Protein AF-A0A942CD94-F1 (afdb_monomer_lite)

pLDDT: mean 86.01, std 11.14, range [50.25, 94.94]

Radius of gyration: 15.62 Å; chains: 1; bounding box: 29×36×50 Å

Sequence (98 aa):
MRAWFERHHPVGLQIVAAETLPYGSIKRIRYVSSDGAFMDEGVGAVARAFEHIHPGYALLGAVMRLPGLRQLIQAVLDAAGFGPRIPGEASSCALPEK

Foldseek 3Di:
DVVVLVVLPFAPDDDDDLLVDPWPPFFFDKAADPVRPDIDGHQLNVLVSLCRRDVVSVVVSVVCPDPPNVVVVRVVCVVVVRGGHIPPPPPPPDDPDD

Secondary structure (DSSP, 8-state):
-HHHHHHT--SS-----GGGSPTTS-SS-EEE-TTSS-EEETHHHHHHHHTTT-HHHHHHHHHHTSTTHHHHHHHHHIIIII----TT-TTS-PPPP-

Structure (mmCIF, N/CA/C/O backbone):
data_AF-A0A942CD94-F1
#
_entry.id   AF-A0A942CD94-F1
#
loop_
_atom_site.group_PDB
_atom_site.id
_atom_site.type_symbol
_atom_site.label_atom_id
_atom_site.label_alt_id
_atom_site.label_comp_id
_atom_site.label_asym_id
_atom_site.label_entity_id
_atom_site.label_seq_id
_atom_site.pdbx_PDB_ins_code
_atom_site.Cartn_x
_atom_site.Cartn_y
_atom_site.Cartn_z
_atom_site.occupancy
_atom_site.B_iso_or_equiv
_atom_site.auth_seq_id
_atom_site.auth_comp_id
_atom_site.auth_asym_id
_atom_site.auth_atom_id
_atom_site.pdbx_PDB_model_num
ATOM 1 N N . MET A 1 1 ? -7.764 0.257 -10.224 1.00 77.75 1 MET A N 1
ATOM 2 C CA . MET A 1 1 ? -7.442 -0.220 -8.857 1.00 77.75 1 MET A CA 1
ATOM 3 C C . MET A 1 1 ? -8.526 0.149 -7.847 1.00 77.75 1 MET A C 1
ATOM 5 O O . MET A 1 1 ? -9.063 -0.761 -7.236 1.00 77.75 1 MET A O 1
ATOM 9 N N . ARG A 1 2 ? -8.919 1.428 -7.730 1.00 84.06 2 ARG A N 1
ATOM 10 C CA . ARG A 1 2 ? -9.998 1.896 -6.832 1.00 84.06 2 ARG A CA 1
ATOM 11 C C . ARG A 1 2 ? -11.277 1.040 -6.875 1.00 84.06 2 ARG A C 1
ATOM 13 O O . ARG A 1 2 ? -11.637 0.454 -5.866 1.00 84.06 2 ARG A O 1
ATOM 20 N N . ALA A 1 3 ? -11.861 0.858 -8.061 1.00 87.62 3 ALA A N 1
ATOM 21 C CA . ALA A 1 3 ? -13.082 0.065 -8.238 1.00 87.62 3 ALA A CA 1
ATOM 22 C C . ALA A 1 3 ? -12.955 -1.411 -7.806 1.00 87.62 3 ALA A C 1
ATOM 24 O O . ALA A 1 3 ? -13.953 -2.053 -7.508 1.00 87.62 3 ALA A O 1
ATOM 25 N N . TRP A 1 4 ? -11.743 -1.983 -7.796 1.00 89.50 4 TRP A N 1
ATOM 26 C CA . TRP A 1 4 ? -11.542 -3.344 -7.297 1.00 89.50 4 TRP A CA 1
ATOM 27 C C . TRP A 1 4 ? -11.666 -3.377 -5.775 1.00 89.50 4 TRP A C 1
ATOM 29 O O . TRP A 1 4 ? -12.413 -4.201 -5.265 1.00 89.50 4 TRP A O 1
ATOM 39 N N . PHE A 1 5 ? -11.012 -2.445 -5.073 1.00 86.56 5 PHE A N 1
ATOM 40 C CA . PHE A 1 5 ? -11.145 -2.329 -3.622 1.00 86.56 5 PHE A CA 1
ATOM 41 C C . PHE A 1 5 ? -12.580 -1.999 -3.228 1.00 86.56 5 PHE A C 1
ATOM 43 O O . PHE A 1 5 ? -13.124 -2.684 -2.381 1.00 86.56 5 PHE A O 1
ATOM 50 N N . GLU A 1 6 ? -13.237 -1.043 -3.885 1.00 89.31 6 GLU A N 1
ATOM 51 C CA . GLU A 1 6 ? -14.626 -0.674 -3.562 1.00 89.31 6 GLU A CA 1
ATOM 52 C C . GLU A 1 6 ? -15.607 -1.854 -3.676 1.00 89.31 6 GLU A C 1
ATOM 54 O O . GLU A 1 6 ? -16.513 -1.972 -2.856 1.00 89.31 6 GLU A O 1
ATOM 59 N N . ARG A 1 7 ? -15.393 -2.776 -4.626 1.00 91.69 7 ARG A N 1
ATOM 60 C CA . ARG A 1 7 ? -16.196 -4.007 -4.760 1.00 91.69 7 ARG A CA 1
ATOM 61 C C . ARG A 1 7 ? -15.993 -5.019 -3.632 1.00 91.69 7 ARG A C 1
ATOM 63 O O . ARG A 1 7 ? -16.847 -5.873 -3.437 1.00 91.69 7 ARG A O 1
ATOM 70 N N . HIS A 1 8 ? -14.875 -4.941 -2.917 1.00 89.31 8 HIS A N 1
ATOM 71 C CA . HIS A 1 8 ? -14.544 -5.828 -1.800 1.00 89.31 8 HIS A CA 1
ATOM 72 C C . HIS A 1 8 ? -14.918 -5.240 -0.433 1.00 89.31 8 HIS A C 1
ATOM 74 O O . HIS A 1 8 ? -14.543 -5.805 0.586 1.00 89.31 8 HIS A O 1
ATOM 80 N N . HIS A 1 9 ? -15.662 -4.126 -0.405 1.00 86.75 9 HIS A N 1
ATOM 81 C CA . HIS A 1 9 ? -16.206 -3.503 0.810 1.00 86.75 9 HIS A CA 1
ATOM 82 C C . HIS A 1 9 ? -15.184 -3.327 1.956 1.00 86.75 9 HIS A C 1
ATOM 84 O O . HIS A 1 9 ? -15.401 -3.832 3.058 1.00 86.75 9 HIS A O 1
ATOM 90 N N . PRO A 1 10 ? -14.064 -2.617 1.726 1.00 88.94 10 PRO A N 1
ATOM 91 C CA . PRO A 1 10 ? -13.015 -2.479 2.718 1.00 88.94 10 PRO A CA 1
ATOM 92 C C . PRO A 1 10 ? -13.506 -1.648 3.905 1.00 88.94 10 PRO A C 1
ATOM 94 O O . PRO A 1 10 ? -14.099 -0.579 3.742 1.00 88.94 10 PRO A O 1
ATOM 97 N N . VAL A 1 11 ? -13.227 -2.124 5.112 1.00 90.62 11 VAL A N 1
ATOM 98 C CA . VAL A 1 11 ? -13.626 -1.490 6.367 1.00 90.62 11 VAL A CA 1
ATOM 99 C C . VAL A 1 11 ? -12.540 -0.516 6.809 1.00 90.62 11 VAL A C 1
ATOM 101 O O . VAL A 1 11 ? -11.398 -0.911 7.012 1.00 90.62 11 VAL A O 1
ATOM 104 N N . GLY A 1 12 ? -12.891 0.763 6.968 1.00 88.69 12 GLY A N 1
ATOM 105 C CA . GLY A 1 12 ? -11.975 1.789 7.485 1.00 88.69 12 GLY A CA 1
ATOM 106 C C . GLY A 1 12 ? -10.902 2.272 6.499 1.00 88.69 12 GLY A C 1
ATOM 107 O O . GLY A 1 12 ? -9.979 2.966 6.911 1.00 88.69 12 GLY A O 1
ATOM 108 N N . LEU A 1 13 ? -11.003 1.928 5.209 1.00 91.69 13 LEU A N 1
ATOM 109 C CA . LEU A 1 13 ? -10.059 2.365 4.177 1.00 91.69 13 LEU A CA 1
ATOM 110 C C . LEU A 1 13 ? -10.621 3.552 3.387 1.00 91.69 13 LEU A C 1
ATOM 112 O O . LEU A 1 13 ? -11.634 3.422 2.701 1.00 91.69 13 LEU A O 1
ATOM 116 N N . GLN A 1 14 ? -9.918 4.683 3.408 1.00 92.06 14 GLN A N 1
ATOM 117 C CA . GLN A 1 14 ? -10.219 5.822 2.542 1.00 92.06 14 GLN A CA 1
ATOM 118 C C . GLN A 1 14 ? -9.269 5.840 1.339 1.00 92.06 14 GLN A C 1
ATOM 120 O O . GLN A 1 14 ? -8.051 5.892 1.497 1.00 92.06 14 GLN A O 1
ATOM 125 N N . ILE A 1 15 ? -9.824 5.818 0.125 1.00 91.44 15 ILE A N 1
ATOM 126 C CA . ILE A 1 15 ? -9.043 5.906 -1.116 1.00 91.44 15 ILE A CA 1
ATOM 127 C C . ILE A 1 15 ? -9.112 7.341 -1.631 1.00 91.44 15 ILE A C 1
ATOM 129 O O . ILE A 1 15 ? -10.168 7.801 -2.063 1.00 91.44 15 ILE A O 1
ATOM 133 N N . VAL A 1 16 ? -7.975 8.030 -1.605 1.00 91.38 16 VAL A N 1
ATOM 134 C CA . VAL A 1 16 ? -7.831 9.413 -2.075 1.00 91.38 16 VAL A CA 1
ATOM 135 C C . VAL A 1 16 ? -7.044 9.423 -3.386 1.00 91.38 16 VAL A C 1
ATOM 137 O O . VAL A 1 16 ? -6.086 8.666 -3.551 1.00 91.38 16 VAL A O 1
ATOM 140 N N . ALA A 1 17 ? -7.479 10.246 -4.341 1.00 88.94 17 ALA A N 1
ATOM 141 C CA . ALA A 1 17 ? -6.796 10.413 -5.618 1.00 88.94 17 ALA A CA 1
ATOM 142 C C . ALA A 1 17 ? -5.456 11.139 -5.409 1.00 88.94 17 ALA A C 1
ATOM 144 O O . ALA A 1 17 ? -5.363 12.064 -4.606 1.00 88.94 17 ALA A O 1
ATOM 145 N N . ALA A 1 18 ? -4.402 10.726 -6.111 1.00 86.56 18 ALA A N 1
ATOM 146 C CA . ALA A 1 18 ? -3.076 11.310 -5.902 1.00 86.56 18 ALA A CA 1
ATOM 147 C C . ALA A 1 18 ? -3.009 12.773 -6.378 1.00 86.56 18 ALA A C 1
ATOM 149 O O . ALA A 1 18 ? -2.213 13.554 -5.870 1.00 86.56 18 ALA A O 1
ATOM 150 N N . GLU A 1 19 ? -3.880 13.145 -7.314 1.00 85.38 19 GLU A N 1
ATOM 151 C CA . GLU A 1 19 ? -4.030 14.477 -7.897 1.00 85.38 19 GLU A CA 1
ATOM 152 C C . GLU A 1 19 ? -4.542 15.520 -6.894 1.00 85.38 19 GLU A C 1
ATOM 154 O O . GLU A 1 19 ? -4.368 16.714 -7.117 1.00 85.38 19 GLU A O 1
ATOM 159 N N . THR A 1 20 ? -5.165 15.098 -5.788 1.00 87.06 20 THR A N 1
ATOM 160 C CA . THR A 1 20 ? -5.621 16.023 -4.737 1.00 87.06 20 THR A CA 1
ATOM 161 C C . THR A 1 20 ? -4.525 16.346 -3.722 1.00 87.06 20 THR A C 1
ATOM 163 O O . THR A 1 20 ? -4.750 17.150 -2.819 1.00 87.06 20 THR A O 1
ATOM 166 N N . LEU A 1 21 ? -3.364 15.691 -3.814 1.00 84.44 21 LEU A N 1
ATOM 167 C CA . LEU A 1 21 ? -2.226 15.921 -2.928 1.00 84.44 21 LEU A CA 1
ATOM 168 C C . LEU A 1 21 ? -1.288 16.989 -3.517 1.00 84.44 21 LEU A C 1
ATOM 170 O O . LEU A 1 21 ? -1.242 17.154 -4.738 1.00 84.44 21 LEU A O 1
ATOM 174 N N . PRO A 1 22 ? -0.501 17.702 -2.683 1.00 84.44 22 PRO A N 1
ATOM 175 C CA . PRO A 1 22 ? 0.472 18.674 -3.174 1.00 84.44 22 PRO A CA 1
ATOM 176 C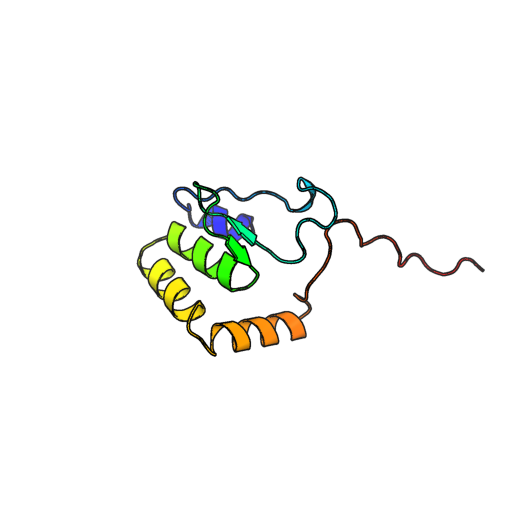 C . PRO A 1 22 ? 1.422 18.059 -4.208 1.00 84.44 22 PRO A C 1
ATOM 178 O O . PRO A 1 22 ? 1.871 16.919 -4.042 1.00 84.44 22 PRO A O 1
ATOM 181 N N . TYR A 1 23 ? 1.756 18.817 -5.255 1.00 83.31 23 TYR A N 1
ATOM 182 C CA . TYR A 1 23 ? 2.657 18.356 -6.313 1.00 83.31 23 TYR A CA 1
ATOM 183 C C . TYR A 1 23 ? 3.973 17.820 -5.733 1.00 83.31 23 TYR A C 1
ATOM 185 O O . TYR A 1 23 ? 4.563 18.422 -4.836 1.00 83.31 23 TYR A O 1
ATOM 193 N N . GLY A 1 24 ? 4.424 16.663 -6.221 1.00 80.81 24 GLY A N 1
ATOM 194 C CA . GLY A 1 24 ? 5.669 16.034 -5.770 1.00 80.81 24 GLY A CA 1
ATOM 195 C C . GLY A 1 24 ? 5.633 15.411 -4.366 1.00 80.81 24 GLY A C 1
ATOM 196 O O . GLY A 1 24 ? 6.616 14.787 -3.968 1.00 80.81 24 GLY A O 1
ATOM 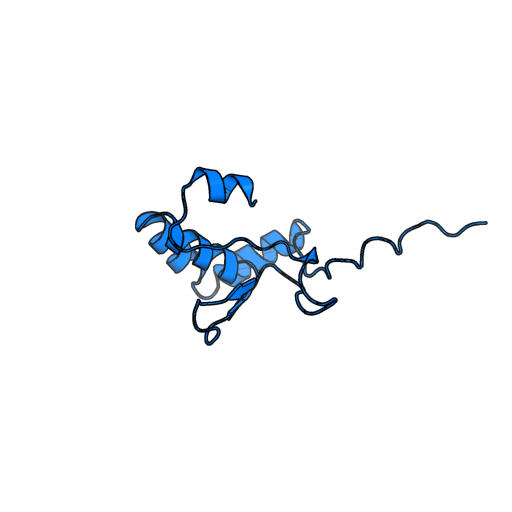197 N N . SER A 1 25 ? 4.520 15.507 -3.625 1.00 85.31 25 SER A N 1
ATOM 198 C CA . SER A 1 25 ? 4.395 14.912 -2.280 1.00 85.31 25 SER A CA 1
ATOM 199 C C . SER A 1 25 ? 4.378 13.377 -2.280 1.00 85.31 25 SER A C 1
ATOM 201 O O . SER A 1 25 ? 4.666 12.739 -1.259 1.00 85.31 25 SER A O 1
ATOM 203 N N . ILE A 1 26 ? 4.057 12.778 -3.428 1.00 87.75 26 ILE A N 1
ATOM 204 C CA . ILE A 1 26 ? 3.900 11.341 -3.613 1.00 87.75 26 ILE A CA 1
ATOM 205 C C . ILE A 1 26 ? 4.476 10.912 -4.970 1.00 87.75 26 ILE A C 1
ATOM 207 O O . ILE A 1 26 ? 4.234 11.550 -5.991 1.00 87.75 26 ILE A O 1
ATOM 211 N N . LYS A 1 27 ? 5.261 9.827 -4.981 1.00 88.38 27 LYS A N 1
ATOM 212 C CA . LYS A 1 27 ? 5.864 9.242 -6.201 1.00 88.38 27 LYS A CA 1
ATOM 213 C C . LYS A 1 27 ? 5.345 7.837 -6.517 1.00 88.38 27 LYS A C 1
ATOM 215 O O . LYS A 1 27 ? 5.577 7.299 -7.596 1.00 88.38 27 LYS A O 1
ATOM 220 N N . ARG A 1 28 ? 4.682 7.209 -5.548 1.00 89.88 28 ARG A N 1
ATOM 221 C CA . ARG A 1 28 ? 4.077 5.873 -5.609 1.00 89.88 28 ARG A CA 1
ATOM 222 C C . ARG A 1 28 ? 2.865 5.860 -4.696 1.00 89.88 28 ARG A C 1
ATOM 224 O O . ARG A 1 28 ? 2.788 6.684 -3.799 1.00 89.88 28 ARG A O 1
ATOM 231 N N . ILE A 1 29 ? 1.955 4.906 -4.876 1.00 91.44 29 ILE A N 1
ATOM 232 C CA . ILE A 1 29 ? 0.833 4.726 -3.946 1.00 91.44 29 ILE A CA 1
ATOM 233 C C . ILE A 1 29 ? 1.342 4.658 -2.497 1.00 91.44 29 ILE A C 1
ATOM 235 O O . ILE A 1 29 ? 2.324 3.968 -2.222 1.00 91.44 29 ILE A O 1
ATOM 239 N N . ARG A 1 30 ? 0.701 5.403 -1.595 1.00 93.25 30 ARG A N 1
ATOM 240 C CA . ARG A 1 30 ? 1.084 5.518 -0.187 1.00 93.25 30 ARG A CA 1
ATOM 241 C C . ARG A 1 30 ? -0.105 5.152 0.685 1.00 93.25 30 ARG A C 1
ATOM 243 O O . ARG A 1 30 ? -1.219 5.603 0.433 1.00 93.25 30 ARG A O 1
ATOM 250 N N . TYR A 1 31 ? 0.150 4.341 1.697 1.00 93.62 31 TYR A N 1
ATOM 251 C CA . TYR A 1 31 ? -0.767 4.090 2.795 1.00 93.62 31 TYR A CA 1
ATOM 252 C C . TYR A 1 31 ? -0.329 4.943 3.978 1.00 93.62 31 TYR A C 1
ATOM 254 O O . TYR A 1 31 ? 0.861 4.996 4.290 1.00 93.62 31 TYR A O 1
ATOM 262 N N . VAL A 1 32 ? -1.287 5.595 4.622 1.00 93.81 32 VAL A N 1
ATOM 263 C CA . VAL A 1 32 ? -1.081 6.379 5.837 1.00 93.81 32 VAL A CA 1
ATOM 264 C C . VAL A 1 32 ? -2.050 5.831 6.875 1.00 93.81 32 VAL A C 1
ATOM 266 O O . VAL A 1 32 ? -3.239 5.692 6.592 1.00 93.81 32 VAL A O 1
ATOM 269 N N . SER A 1 33 ? -1.530 5.470 8.045 1.00 92.31 33 SER A N 1
ATOM 270 C CA . SER A 1 33 ? -2.350 5.042 9.181 1.00 92.31 33 SER A CA 1
ATOM 271 C C . SER A 1 33 ? -3.244 6.190 9.665 1.00 92.31 33 SER A C 1
ATOM 273 O O . SER A 1 33 ? -2.931 7.359 9.442 1.00 92.31 33 SER A O 1
ATOM 275 N N . SER A 1 34 ? -4.349 5.883 10.344 1.00 89.38 34 SER A N 1
ATOM 276 C CA . SER A 1 34 ? -5.325 6.886 10.803 1.00 89.38 34 SER A CA 1
ATOM 277 C C . SER A 1 34 ? -4.737 7.939 11.749 1.00 89.38 34 SER A C 1
ATOM 279 O O . SER A 1 34 ? -5.237 9.055 11.820 1.00 89.38 34 SER A O 1
ATOM 281 N N . ASP A 1 35 ? -3.682 7.583 12.478 1.00 88.25 35 ASP A N 1
ATOM 282 C CA . ASP A 1 35 ? -2.918 8.452 13.379 1.00 88.25 35 ASP A CA 1
ATOM 283 C C . ASP A 1 35 ? -1.762 9.189 12.679 1.00 88.25 35 ASP A C 1
ATOM 285 O O . ASP A 1 35 ? -1.073 9.998 13.296 1.00 88.25 35 ASP A O 1
ATOM 289 N N . GLY A 1 36 ? -1.513 8.903 11.398 1.00 86.38 36 GLY A N 1
ATOM 290 C CA . GLY A 1 36 ? -0.430 9.491 10.610 1.00 86.38 36 GLY A CA 1
ATOM 291 C C . GLY A 1 36 ? 0.981 9.039 11.006 1.00 86.38 36 GLY A C 1
ATOM 292 O O . GLY A 1 36 ? 1.935 9.396 10.317 1.00 86.38 36 GLY A O 1
ATOM 293 N N . ALA A 1 37 ? 1.135 8.240 12.067 1.00 86.31 37 ALA A N 1
ATOM 294 C CA . ALA A 1 37 ? 2.436 7.831 12.599 1.00 86.31 37 ALA A CA 1
ATOM 295 C C . ALA A 1 37 ? 3.138 6.783 11.724 1.00 86.31 37 ALA A C 1
ATOM 297 O O . ALA A 1 37 ? 4.365 6.691 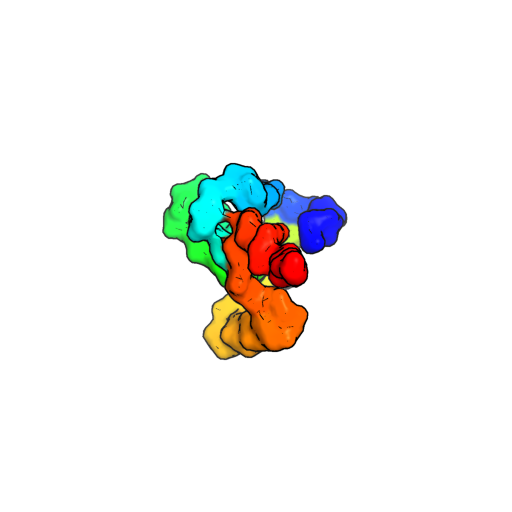11.713 1.00 86.31 37 ALA A O 1
ATOM 298 N N . PHE A 1 38 ? 2.360 5.993 10.982 1.00 87.81 38 PHE A N 1
ATOM 299 C CA . PHE A 1 38 ? 2.873 4.956 10.098 1.00 87.81 38 PHE A CA 1
ATOM 300 C C . PHE A 1 38 ? 2.528 5.252 8.640 1.00 87.81 38 PHE A C 1
ATOM 302 O O . PHE A 1 38 ? 1.369 5.492 8.293 1.00 87.81 38 PHE A O 1
ATOM 309 N N . MET A 1 39 ? 3.544 5.173 7.781 1.00 92.00 39 MET A N 1
ATOM 310 C CA . MET A 1 39 ? 3.400 5.294 6.336 1.00 92.00 39 MET A CA 1
ATOM 311 C C . MET A 1 39 ? 4.108 4.136 5.639 1.00 92.00 39 MET A C 1
ATOM 313 O O . MET A 1 39 ? 5.189 3.718 6.052 1.00 92.00 39 MET A O 1
ATOM 317 N N . ASP A 1 40 ? 3.507 3.633 4.566 1.00 92.25 40 ASP A N 1
ATOM 318 C CA . ASP A 1 40 ? 4.128 2.641 3.687 1.00 92.25 40 ASP A CA 1
ATOM 319 C C . ASP A 1 40 ? 3.860 3.000 2.225 1.00 92.25 40 ASP A C 1
ATOM 321 O O . ASP A 1 40 ? 2.876 3.670 1.911 1.00 92.25 40 ASP A O 1
ATOM 325 N N . GLU A 1 41 ? 4.728 2.563 1.319 1.00 91.94 41 GLU A N 1
ATOM 326 C CA . GLU A 1 41 ? 4.695 2.948 -0.094 1.00 91.94 41 GLU A CA 1
ATOM 327 C C . GLU A 1 41 ? 4.778 1.742 -1.035 1.00 91.94 41 GLU A C 1
ATOM 329 O O . GLU A 1 41 ? 5.318 0.677 -0.702 1.00 91.94 41 GLU A O 1
ATOM 334 N N . GLY A 1 42 ? 4.248 1.927 -2.246 1.00 91.25 42 GLY A N 1
ATOM 335 C CA . GLY A 1 42 ? 4.280 0.939 -3.319 1.00 91.25 42 GLY A CA 1
ATOM 336 C C . GLY A 1 42 ? 3.533 -0.334 -2.934 1.00 91.25 42 GLY A C 1
ATOM 337 O O . GLY A 1 42 ? 2.383 -0.288 -2.496 1.00 91.25 42 GLY A O 1
ATOM 338 N N . VAL A 1 43 ? 4.201 -1.481 -3.069 1.00 93.12 43 VAL A N 1
ATOM 339 C CA . VAL A 1 43 ? 3.642 -2.790 -2.680 1.00 93.12 43 VAL A CA 1
ATOM 340 C C . VAL A 1 43 ? 3.238 -2.828 -1.203 1.00 93.12 43 VAL A C 1
ATOM 342 O O . VAL A 1 43 ? 2.221 -3.430 -0.868 1.00 93.12 43 VAL A O 1
ATOM 345 N N . GLY A 1 44 ? 3.983 -2.150 -0.323 1.00 92.75 44 GLY A N 1
ATOM 346 C CA . GLY A 1 44 ? 3.676 -2.110 1.110 1.00 92.75 44 GLY A CA 1
ATOM 347 C C . GLY A 1 44 ? 2.337 -1.428 1.398 1.00 92.75 44 GLY A C 1
ATOM 348 O O . GLY A 1 44 ? 1.523 -1.945 2.161 1.00 92.75 44 GLY A O 1
ATOM 349 N N . ALA A 1 45 ? 2.042 -0.336 0.690 1.00 92.88 45 ALA A N 1
ATOM 350 C CA . ALA A 1 45 ? 0.756 0.347 0.788 1.00 92.88 45 ALA A CA 1
ATOM 351 C C . ALA A 1 45 ? -0.423 -0.535 0.341 1.00 92.88 45 ALA A C 1
ATOM 353 O O . ALA A 1 45 ? -1.464 -0.568 0.996 1.00 92.88 45 ALA A O 1
ATOM 354 N N . VAL A 1 46 ? -0.254 -1.287 -0.752 1.00 92.06 46 VAL A N 1
ATOM 355 C CA . VAL A 1 46 ? -1.277 -2.223 -1.254 1.00 92.06 46 VAL A CA 1
ATOM 356 C C . VAL A 1 46 ? -1.495 -3.368 -0.267 1.00 92.06 46 VAL A C 1
ATOM 358 O O . VAL A 1 46 ? -2.633 -3.737 0.016 1.00 92.06 46 VAL A O 1
ATOM 361 N N . ALA A 1 47 ? -0.413 -3.891 0.308 1.00 93.12 47 ALA A N 1
ATOM 362 C CA . ALA A 1 47 ? -0.482 -4.922 1.328 1.00 93.12 47 ALA A CA 1
ATOM 363 C C . ALA A 1 47 ? -1.257 -4.460 2.574 1.00 93.12 47 ALA A C 1
ATOM 365 O O . ALA A 1 47 ? -2.051 -5.227 3.111 1.00 93.12 47 ALA A O 1
ATOM 366 N N . ARG A 1 48 ? -1.096 -3.197 2.993 1.00 92.69 48 ARG A N 1
ATOM 367 C CA . ARG A 1 48 ? -1.906 -2.601 4.070 1.00 92.69 48 ARG A CA 1
ATOM 368 C C . ARG A 1 48 ? -3.368 -2.416 3.681 1.00 92.69 48 ARG A C 1
ATOM 370 O O . ARG A 1 48 ? -4.251 -2.681 4.491 1.00 92.69 48 ARG A O 1
ATOM 377 N N . ALA A 1 49 ? -3.654 -2.042 2.437 1.00 91.69 49 ALA A N 1
ATOM 378 C CA . ALA A 1 49 ? -5.032 -1.955 1.956 1.00 91.69 49 ALA A CA 1
ATOM 379 C C . ALA A 1 49 ? -5.754 -3.318 1.996 1.00 91.69 49 ALA A C 1
ATOM 381 O O . ALA A 1 49 ? -6.940 -3.370 2.317 1.00 91.69 49 ALA A O 1
ATOM 382 N N . PHE A 1 50 ? -5.049 -4.431 1.751 1.00 93.19 50 PHE A N 1
ATOM 383 C CA . PHE A 1 50 ? -5.621 -5.779 1.877 1.00 93.19 50 PHE A CA 1
ATOM 384 C C . PHE A 1 50 ? -6.067 -6.136 3.301 1.00 93.19 50 PHE A C 1
ATOM 386 O O . PHE A 1 50 ? -7.027 -6.891 3.458 1.00 93.19 50 PHE A O 1
ATOM 393 N N . GLU A 1 51 ? -5.448 -5.555 4.333 1.00 92.62 51 GLU A N 1
ATOM 394 C CA . GLU A 1 51 ? -5.846 -5.764 5.736 1.00 92.62 51 GLU A CA 1
ATOM 395 C C . GLU A 1 51 ? -7.273 -5.275 6.021 1.00 92.62 51 GLU A C 1
ATOM 397 O O . GLU A 1 51 ? -7.903 -5.747 6.963 1.00 92.62 51 GLU A O 1
ATOM 402 N N . HIS A 1 52 ? -7.810 -4.390 5.178 1.00 91.81 52 HIS A N 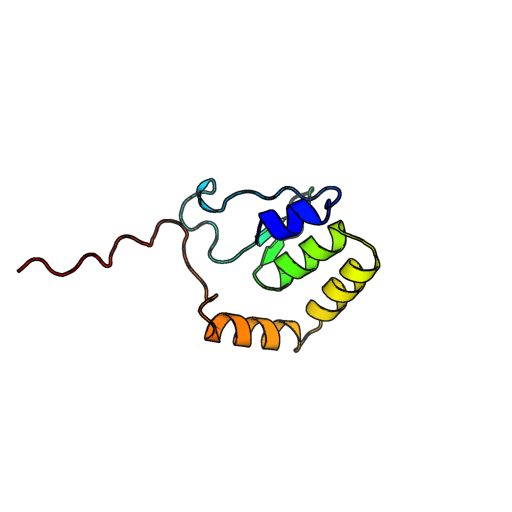1
ATOM 403 C CA . HIS A 1 52 ? -9.122 -3.777 5.371 1.00 91.81 52 HIS A CA 1
ATOM 404 C C . HIS A 1 52 ? -10.258 -4.579 4.715 1.00 91.81 52 HIS A C 1
ATOM 406 O O . HIS A 1 52 ? -11.417 -4.237 4.911 1.00 91.81 52 HIS A O 1
ATOM 412 N N . ILE A 1 53 ? -9.964 -5.629 3.935 1.00 91.81 53 ILE A N 1
ATOM 413 C CA . ILE A 1 53 ? -10.996 -6.426 3.248 1.00 91.81 53 ILE A CA 1
ATOM 414 C C . ILE A 1 53 ? -11.513 -7.546 4.155 1.00 91.81 53 ILE A C 1
ATOM 416 O O . ILE A 1 53 ? -12.674 -7.557 4.547 1.00 91.81 53 ILE A O 1
ATOM 420 N N . HIS A 1 54 ? -10.655 -8.516 4.476 1.00 89.88 54 HIS A N 1
ATOM 421 C CA . HIS A 1 54 ? -10.989 -9.624 5.368 1.00 89.88 54 HIS A CA 1
ATOM 422 C C . HIS A 1 54 ? -9.710 -10.257 5.949 1.00 89.88 54 HIS A C 1
ATOM 424 O O . HIS A 1 54 ? -8.636 -10.122 5.352 1.00 89.88 54 HIS A O 1
ATOM 430 N N . PRO A 1 55 ? -9.790 -11.058 7.029 1.00 89.06 55 PRO A N 1
ATOM 431 C CA . PRO A 1 55 ? -8.612 -11.634 7.692 1.00 89.06 55 PRO A CA 1
ATOM 432 C C . PRO A 1 55 ? -7.691 -12.460 6.774 1.00 89.06 55 PRO A C 1
ATOM 434 O O . PRO A 1 55 ? -6.473 -12.367 6.867 1.00 89.06 55 PRO A O 1
ATOM 437 N N . GLY A 1 56 ? -8.243 -13.220 5.822 1.00 91.75 56 GLY A N 1
ATOM 438 C CA . GLY A 1 56 ? -7.429 -13.930 4.822 1.00 91.75 56 GLY A CA 1
ATOM 439 C C . GLY A 1 56 ? -6.606 -13.018 3.888 1.00 91.75 56 GLY A C 1
ATOM 440 O O . GLY A 1 56 ? -5.467 -13.344 3.568 1.00 91.75 56 GLY A O 1
ATOM 441 N N . TYR A 1 57 ? -7.121 -11.846 3.493 1.00 91.00 57 TYR A N 1
ATOM 442 C CA . TYR A 1 57 ? -6.376 -10.846 2.731 1.00 91.00 57 TYR A CA 1
ATOM 443 C C . TYR A 1 57 ? -5.375 -10.122 3.627 1.00 91.00 57 TYR A C 1
ATOM 445 O O . TYR A 1 57 ? -4.299 -9.771 3.155 1.00 91.00 57 TYR A O 1
ATOM 453 N N . ALA A 1 58 ? -5.663 -9.976 4.924 1.00 91.31 58 ALA A N 1
ATOM 454 C CA . ALA A 1 58 ? -4.681 -9.490 5.887 1.00 91.31 58 ALA A CA 1
ATOM 455 C C . ALA A 1 58 ? -3.460 -10.424 5.962 1.00 91.31 58 ALA A C 1
ATOM 457 O O . ALA A 1 58 ? -2.326 -9.947 5.955 1.00 91.31 58 ALA A O 1
ATOM 458 N N . LEU A 1 59 ? -3.666 -11.749 5.935 1.00 92.31 59 LEU A N 1
ATOM 459 C CA . LEU A 1 59 ? -2.568 -12.718 5.845 1.00 92.31 59 LEU A CA 1
ATOM 460 C C . LEU A 1 59 ? -1.794 -12.577 4.526 1.00 92.31 59 LEU A C 1
ATOM 462 O O . LEU A 1 59 ? -0.564 -12.565 4.537 1.00 92.31 59 LEU A O 1
ATOM 466 N N . LEU A 1 60 ? -2.493 -12.412 3.399 1.00 93.00 60 LEU A N 1
ATOM 467 C CA . LEU A 1 60 ? -1.851 -12.162 2.107 1.00 93.00 60 LEU A CA 1
ATOM 468 C C . LEU A 1 60 ? -1.008 -10.876 2.134 1.00 93.00 60 LEU A C 1
ATOM 470 O O . LEU A 1 60 ? 0.135 -10.876 1.679 1.00 93.00 60 LEU A O 1
ATOM 474 N N . GLY A 1 61 ? -1.540 -9.800 2.715 1.00 91.44 61 GLY A N 1
ATOM 475 C CA . GLY A 1 61 ? -0.825 -8.545 2.931 1.00 91.44 61 GLY A CA 1
ATOM 476 C C . GLY A 1 61 ? 0.399 -8.723 3.833 1.00 91.44 61 GLY A C 1
ATOM 477 O O . GLY A 1 61 ? 1.468 -8.194 3.535 1.00 91.44 61 GLY A O 1
ATOM 478 N N . ALA A 1 62 ? 0.295 -9.518 4.898 1.00 91.62 62 ALA A N 1
ATOM 479 C CA . ALA A 1 62 ? 1.433 -9.844 5.754 1.00 91.62 62 ALA A CA 1
ATOM 480 C C . ALA A 1 62 ? 2.535 -10.592 4.981 1.00 91.62 62 ALA A C 1
ATOM 482 O O . ALA A 1 62 ? 3.703 -10.216 5.075 1.00 91.62 62 ALA A O 1
ATOM 483 N N . VAL A 1 63 ? 2.167 -11.579 4.154 1.00 93.88 63 VAL A N 1
ATOM 484 C CA . VAL A 1 63 ? 3.107 -12.304 3.281 1.00 93.88 63 VAL A CA 1
ATOM 485 C C . VAL A 1 63 ? 3.775 -11.349 2.290 1.00 93.88 63 VAL A C 1
ATOM 487 O O . VAL A 1 63 ? 4.998 -11.342 2.181 1.00 93.88 63 VAL A O 1
ATOM 490 N N . MET A 1 64 ? 3.015 -10.472 1.626 1.00 91.00 64 MET A N 1
ATOM 491 C CA . MET A 1 64 ? 3.557 -9.484 0.679 1.00 91.00 64 MET A CA 1
ATOM 492 C C . MET A 1 64 ? 4.545 -8.492 1.308 1.00 91.00 64 MET A C 1
ATOM 494 O O . MET A 1 64 ? 5.352 -7.902 0.589 1.00 91.00 64 MET A O 1
ATOM 498 N N . ARG A 1 65 ? 4.501 -8.297 2.632 1.00 91.06 65 ARG A N 1
ATOM 499 C CA . ARG A 1 65 ? 5.423 -7.422 3.375 1.00 91.06 65 ARG A CA 1
ATOM 500 C C . ARG A 1 65 ? 6.683 -8.135 3.868 1.00 91.06 65 ARG A C 1
ATOM 502 O O . ARG A 1 65 ? 7.540 -7.472 4.452 1.00 91.06 65 ARG A O 1
ATOM 509 N N . LEU A 1 66 ? 6.834 -9.438 3.615 1.00 93.06 66 LEU A N 1
ATOM 510 C CA . LEU A 1 66 ? 8.056 -10.165 3.954 1.00 93.06 66 LEU A CA 1
ATOM 511 C C . LEU A 1 66 ? 9.277 -9.578 3.220 1.00 93.06 66 LEU A C 1
ATOM 513 O O . LEU A 1 66 ? 9.171 -9.187 2.046 1.00 93.06 66 LEU A O 1
ATOM 517 N N . PRO A 1 67 ? 10.448 -9.532 3.886 1.00 86.50 67 PRO A N 1
ATOM 518 C CA . PRO A 1 67 ? 11.690 -9.134 3.236 1.00 86.50 67 PRO A CA 1
ATOM 519 C C . PRO A 1 67 ? 11.985 -10.075 2.058 1.00 86.50 67 PRO A C 1
ATOM 521 O O . PRO A 1 67 ? 11.685 -11.266 2.105 1.00 86.50 67 PRO A O 1
ATOM 524 N N . GLY A 1 68 ? 12.521 -9.534 0.965 1.00 91.69 68 GLY A N 1
ATOM 525 C CA . GLY A 1 68 ? 12.715 -10.269 -0.289 1.00 91.69 68 GLY A CA 1
ATOM 526 C C . GLY A 1 68 ? 11.458 -10.325 -1.160 1.00 91.69 68 GLY A C 1
ATOM 527 O O . GLY A 1 68 ? 11.490 -9.829 -2.284 1.00 91.69 68 GLY A O 1
ATOM 528 N N . LEU A 1 69 ? 10.326 -10.832 -0.652 1.00 92.38 69 LEU A N 1
ATOM 529 C CA . LEU A 1 69 ? 9.103 -10.939 -1.463 1.00 92.38 69 LEU A CA 1
ATOM 530 C C . LEU A 1 69 ? 8.569 -9.563 -1.875 1.00 92.38 69 LEU A C 1
ATOM 532 O O . LEU A 1 69 ? 8.261 -9.346 -3.046 1.00 92.38 69 LEU A O 1
ATOM 536 N N . ARG A 1 70 ? 8.540 -8.604 -0.942 1.00 93.06 70 ARG A N 1
ATOM 537 C CA . ARG A 1 70 ? 8.168 -7.216 -1.251 1.00 93.06 70 ARG A CA 1
ATOM 538 C C . ARG A 1 70 ? 9.032 -6.635 -2.369 1.00 93.06 70 ARG A C 1
ATOM 540 O O . ARG A 1 70 ? 8.512 -5.991 -3.273 1.00 93.06 70 ARG A O 1
ATOM 547 N N . GLN A 1 71 ? 10.346 -6.843 -2.289 1.00 92.00 71 GLN A N 1
ATOM 548 C CA . GLN A 1 71 ? 11.321 -6.298 -3.238 1.00 92.00 71 GLN A CA 1
ATOM 549 C C . GLN A 1 71 ? 11.169 -6.952 -4.610 1.00 92.00 71 GLN A C 1
ATOM 551 O O . GLN A 1 71 ? 11.190 -6.253 -5.616 1.00 92.00 71 GLN A O 1
ATOM 556 N N . LEU A 1 72 ? 10.937 -8.266 -4.644 1.00 94.94 72 LEU A N 1
ATOM 557 C CA . LEU A 1 72 ? 10.665 -9.009 -5.868 1.00 94.94 72 LEU A CA 1
ATOM 558 C C . LEU A 1 72 ? 9.397 -8.496 -6.557 1.00 94.94 72 LEU A C 1
ATOM 560 O O . LEU A 1 72 ? 9.437 -8.159 -7.737 1.00 94.94 72 LEU A O 1
ATOM 564 N N . ILE A 1 73 ? 8.287 -8.383 -5.821 1.00 94.00 73 ILE A N 1
ATOM 565 C CA . ILE A 1 73 ? 7.027 -7.866 -6.375 1.00 94.00 73 ILE A CA 1
ATOM 566 C C . ILE A 1 73 ? 7.221 -6.423 -6.848 1.00 94.00 73 ILE A C 1
ATOM 568 O O . ILE A 1 73 ? 6.765 -6.065 -7.930 1.00 94.00 73 ILE A O 1
ATOM 572 N N . GLN A 1 74 ? 7.929 -5.601 -6.071 1.00 92.56 74 GLN A N 1
ATOM 57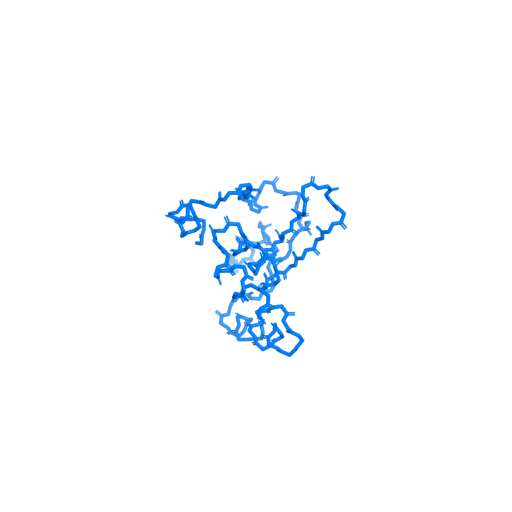3 C CA . GLN A 1 74 ? 8.215 -4.220 -6.444 1.00 92.56 74 GLN A CA 1
ATOM 574 C C . GLN A 1 74 ? 9.034 -4.146 -7.739 1.00 92.56 74 GLN A C 1
ATOM 576 O O . GLN A 1 74 ? 8.677 -3.374 -8.622 1.00 92.56 74 GLN A O 1
ATOM 581 N N . ALA A 1 75 ? 10.065 -4.978 -7.890 1.00 93.00 75 ALA A N 1
ATOM 582 C CA . ALA A 1 75 ? 10.888 -5.036 -9.095 1.00 93.00 75 ALA A CA 1
ATOM 583 C C . ALA A 1 75 ? 10.089 -5.498 -10.323 1.00 93.00 75 ALA A C 1
ATOM 585 O O . ALA A 1 75 ? 10.213 -4.909 -11.394 1.00 93.00 75 ALA A O 1
ATOM 586 N N . VAL A 1 76 ? 9.225 -6.507 -10.166 1.00 94.56 76 VAL A N 1
ATOM 587 C CA . VAL A 1 76 ? 8.328 -6.971 -11.238 1.00 94.56 76 VAL A CA 1
ATOM 588 C C . VAL A 1 76 ? 7.374 -5.857 -11.671 1.00 94.56 76 VAL A C 1
ATOM 590 O O . VAL A 1 76 ? 7.195 -5.626 -12.864 1.00 94.56 76 VAL A O 1
ATOM 593 N N . LEU A 1 77 ? 6.784 -5.135 -10.716 1.00 91.94 77 LEU A N 1
ATOM 594 C CA . LEU A 1 77 ? 5.894 -4.012 -11.008 1.00 91.94 77 LEU A CA 1
ATOM 595 C C . LEU A 1 77 ? 6.634 -2.854 -11.680 1.00 91.94 77 LEU A C 1
ATOM 597 O O . LEU A 1 77 ? 6.111 -2.264 -12.623 1.00 91.94 77 LEU A O 1
ATOM 601 N N . ASP A 1 78 ? 7.851 -2.554 -11.237 1.00 91.38 78 ASP A N 1
ATOM 602 C CA . ASP A 1 78 ? 8.681 -1.510 -11.835 1.00 91.38 78 ASP A CA 1
ATOM 603 C C . ASP A 1 78 ? 9.041 -1.852 -13.285 1.00 91.38 78 ASP A C 1
ATOM 605 O O . ASP A 1 78 ? 8.901 -1.000 -14.163 1.00 91.38 78 ASP A O 1
ATOM 609 N N . ALA A 1 79 ? 9.396 -3.111 -13.558 1.00 92.06 79 ALA A N 1
ATOM 610 C CA . ALA A 1 79 ? 9.633 -3.612 -14.911 1.00 92.06 79 ALA A CA 1
ATOM 611 C C . ALA A 1 79 ? 8.365 -3.587 -15.784 1.00 92.06 79 ALA A C 1
ATOM 613 O O . ALA A 1 79 ? 8.445 -3.349 -16.986 1.00 92.06 79 ALA A O 1
ATOM 614 N N . ALA A 1 80 ? 7.188 -3.780 -15.183 1.00 91.50 80 ALA A N 1
ATOM 615 C CA . ALA A 1 80 ? 5.892 -3.689 -15.857 1.00 91.50 80 ALA A CA 1
ATOM 616 C C . ALA A 1 80 ? 5.394 -2.241 -16.069 1.00 91.50 80 ALA A C 1
ATOM 618 O O . ALA A 1 80 ? 4.272 -2.047 -16.536 1.00 91.50 80 ALA A O 1
ATOM 619 N N . GLY A 1 81 ? 6.190 -1.221 -15.722 1.00 86.50 81 GLY A N 1
ATOM 620 C CA . GLY A 1 81 ? 5.848 0.191 -15.927 1.00 86.50 81 GLY A CA 1
ATOM 621 C C . GLY A 1 81 ? 5.139 0.868 -14.748 1.00 86.50 81 GLY A C 1
ATOM 622 O O . GLY A 1 81 ? 4.727 2.022 -14.861 1.00 86.50 81 GLY A O 1
ATOM 623 N N . PHE A 1 82 ? 5.036 0.210 -13.590 1.00 86.38 82 PHE A N 1
ATOM 624 C CA . PHE A 1 82 ? 4.532 0.804 -12.340 1.00 86.38 82 PHE A CA 1
ATOM 625 C C . PHE A 1 82 ? 5.648 1.436 -11.491 1.00 86.38 82 PHE A C 1
ATOM 627 O O . PHE A 1 82 ? 5.551 1.495 -10.260 1.00 86.38 82 PHE A O 1
ATOM 634 N N . GLY A 1 83 ? 6.701 1.920 -12.153 1.00 86.06 83 GLY A N 1
ATOM 635 C CA . GLY A 1 83 ? 7.805 2.641 -11.529 1.00 86.06 83 GLY A CA 1
ATOM 636 C C . GLY A 1 83 ? 7.373 3.944 -10.834 1.00 86.06 83 GLY A C 1
ATOM 637 O O . GLY A 1 83 ? 6.207 4.352 -10.905 1.00 86.06 83 GLY A O 1
ATOM 638 N N . PRO A 1 84 ? 8.300 4.617 -10.131 1.00 86.12 84 PRO A N 1
ATOM 639 C CA . PRO A 1 84 ? 8.018 5.890 -9.478 1.00 86.12 84 PRO A CA 1
ATOM 640 C C . PRO A 1 84 ? 7.608 6.944 -10.514 1.00 86.12 84 PRO A C 1
ATOM 642 O O . PRO A 1 84 ? 8.316 7.148 -11.497 1.00 86.12 84 PRO A O 1
ATOM 645 N N . ARG A 1 85 ? 6.489 7.633 -10.286 1.00 86.19 85 ARG A N 1
ATOM 646 C CA . ARG A 1 85 ? 5.984 8.701 -11.160 1.00 86.19 85 ARG A CA 1
ATOM 647 C C . ARG A 1 85 ? 5.338 9.807 -10.340 1.00 86.19 85 ARG A C 1
ATOM 649 O O . ARG A 1 85 ? 4.649 9.526 -9.362 1.00 86.19 85 ARG A O 1
ATOM 656 N N . ILE A 1 86 ? 5.560 11.052 -10.745 1.00 82.12 86 ILE A N 1
ATOM 657 C CA . ILE A 1 86 ? 4.990 12.223 -10.077 1.00 82.12 86 ILE A CA 1
ATOM 658 C C . ILE A 1 86 ? 3.616 12.503 -10.708 1.00 82.12 86 ILE A C 1
ATOM 660 O O . ILE A 1 86 ? 3.537 12.728 -11.920 1.00 82.12 86 ILE A O 1
ATOM 664 N N . PRO A 1 87 ? 2.516 12.457 -9.933 1.00 74.06 87 PRO A N 1
ATOM 665 C CA . PRO A 1 87 ? 1.207 12.870 -10.426 1.00 74.06 87 PRO A CA 1
ATOM 666 C C . PRO A 1 87 ? 1.263 14.336 -10.872 1.00 74.06 87 PRO A C 1
ATOM 668 O O . PRO A 1 87 ? 1.706 15.194 -10.113 1.00 74.06 87 PRO A O 1
ATOM 671 N N . GLY A 1 88 ? 0.842 14.613 -12.109 1.00 65.62 88 GLY A N 1
ATOM 672 C CA . GLY A 1 88 ? 0.875 15.955 -12.703 1.00 65.62 88 GLY A CA 1
ATOM 673 C C . GLY A 1 88 ? 2.071 16.254 -13.617 1.00 65.62 88 GLY A C 1
ATOM 674 O O . GLY A 1 88 ? 2.051 17.277 -14.287 1.00 65.62 88 GLY A O 1
ATOM 675 N N . GLU A 1 89 ? 3.073 15.371 -13.717 1.00 62.12 89 GLU A N 1
ATOM 676 C CA . GLU A 1 89 ? 4.225 15.580 -14.622 1.00 62.12 89 GLU A CA 1
ATOM 677 C C . GLU A 1 89 ? 3.959 15.105 -16.067 1.00 62.12 89 GLU A C 1
ATOM 679 O O . GLU A 1 89 ? 4.666 15.461 -17.010 1.00 62.12 89 GLU A O 1
ATOM 684 N N . ALA A 1 90 ? 2.888 14.335 -16.283 1.00 55.12 90 ALA A N 1
ATOM 685 C CA . ALA A 1 90 ? 2.495 13.847 -17.602 1.00 55.12 90 ALA A CA 1
ATOM 686 C C . ALA A 1 90 ? 1.786 14.934 -18.438 1.00 55.12 90 ALA A C 1
ATOM 688 O O . ALA A 1 90 ? 0.596 14.829 -18.713 1.00 55.12 90 ALA A O 1
ATOM 689 N N . SER A 1 91 ? 2.532 15.967 -18.843 1.00 54.47 91 SER A N 1
ATOM 690 C CA . SER A 1 91 ? 2.289 16.743 -20.072 1.00 54.47 91 SER A CA 1
ATOM 691 C C . SER A 1 91 ? 3.537 17.522 -20.538 1.00 54.47 91 SER A C 1
ATOM 693 O O . SER A 1 91 ? 3.421 18.634 -21.038 1.00 54.47 91 SER A O 1
ATOM 695 N N . SER A 1 92 ? 4.743 16.960 -20.390 1.00 53.72 92 SER A N 1
ATOM 696 C CA . SER A 1 92 ? 5.968 17.482 -21.035 1.00 53.72 92 SER A CA 1
ATOM 697 C C . SER A 1 92 ? 6.623 16.424 -21.934 1.00 53.72 92 SER A C 1
ATOM 699 O O . SER A 1 92 ? 7.824 16.184 -21.934 1.00 53.72 92 SER A O 1
ATOM 701 N N . CYS A 1 93 ? 5.781 15.718 -22.682 1.00 50.25 93 CYS A N 1
ATOM 702 C CA . CYS A 1 93 ? 6.162 15.027 -23.912 1.00 50.25 93 CYS A CA 1
ATOM 703 C C . CYS A 1 93 ? 5.103 15.355 -24.973 1.00 50.25 93 CYS A C 1
ATOM 705 O O . CYS A 1 93 ? 4.495 14.472 -25.568 1.00 50.25 93 CYS A O 1
ATOM 707 N N . ALA A 1 94 ? 4.830 16.650 -25.155 1.00 55.91 94 ALA A N 1
ATOM 708 C CA . ALA A 1 94 ? 4.341 17.155 -26.429 1.00 55.91 94 ALA A CA 1
ATOM 709 C C . ALA A 1 94 ? 5.577 17.435 -27.300 1.00 55.91 94 ALA A C 1
ATOM 711 O O . ALA A 1 94 ? 6.588 17.935 -26.813 1.00 55.91 94 ALA A O 1
ATOM 712 N N . LEU A 1 95 ? 5.497 16.991 -28.549 1.00 57.81 95 LEU A N 1
ATOM 713 C CA . LEU A 1 95 ? 6.553 16.925 -29.560 1.00 57.81 95 LEU A CA 1
ATOM 714 C C . LEU A 1 95 ? 7.309 18.257 -29.756 1.00 57.81 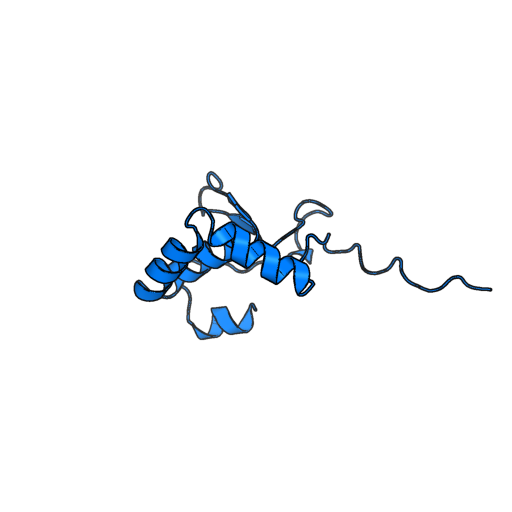95 LEU A C 1
ATOM 716 O O . LEU A 1 95 ? 6.718 19.314 -29.546 1.00 57.81 95 LEU A O 1
ATOM 720 N N . PRO A 1 96 ? 8.577 18.233 -30.221 1.00 55.66 96 PRO A N 1
ATOM 721 C CA . PRO A 1 96 ? 9.232 19.445 -30.701 1.00 55.66 96 PRO A CA 1
ATOM 722 C C . PRO A 1 96 ? 8.444 19.997 -31.898 1.00 55.66 96 PRO A C 1
ATOM 724 O O . PRO A 1 96 ? 8.322 19.328 -32.926 1.00 55.66 96 PRO A O 1
ATOM 727 N N . GLU A 1 97 ? 7.879 21.196 -31.747 1.00 57.28 97 GLU A N 1
ATOM 728 C CA . GLU A 1 97 ? 7.316 21.945 -32.870 1.00 57.28 97 GLU A CA 1
ATOM 729 C C . GLU A 1 97 ? 8.475 22.464 -33.739 1.00 57.28 97 GLU A C 1
ATOM 731 O O . GLU A 1 97 ? 9.539 22.825 -33.231 1.00 57.28 97 GLU A O 1
ATOM 736 N N . LYS A 1 98 ? 8.288 22.348 -35.053 1.00 53.97 98 LYS A N 1
ATOM 737 C CA . LYS A 1 98 ? 9.310 22.392 -36.103 1.00 53.97 98 LYS A CA 1
ATOM 738 C C . LYS A 1 98 ? 9.690 23.814 -36.503 1.00 53.97 98 LYS A C 1
ATOM 740 O O . LYS A 1 98 ? 8.771 24.657 -36.551 1.00 53.97 98 LYS A O 1
#